Protein AF-A0AAP0NZ24-F1 (afdb_monomer_lite)

Radius of gyration: 22.08 Å; chains: 1; bounding box: 42×65×42 Å

Organism: NCBI:txid152367

Secondary structure (DSSP, 8-state):
---------HHHHHTS--HHHHHHHHHS-EEEEEE-TTSEEEEEETTT--EEEEEGGGPPPP-S------------PPP----

Sequence (83 aa):
MKQLNMKLNKAGKERKFTLQELEEIRNDAYVVTVVHDHGAVEIQSFETSNAFKVNSHRLKIFYEDLPIHNVEVVSLATPVYTD

Foldseek 3Di:
DDDDPPDCDPVVVVVPDDPVNVVVVPPADWDWDDADPVQWTWTAGPVPRDIDIDGNVPDDDDCPDDPCPPPPPPPDDDDDDDD

pLDDT: mean 71.57, std 13.96, range [38.59, 93.12]

Structure (mmCIF, N/CA/C/O backbone):
data_AF-A0AAP0NZ24-F1
#
_entry.id   AF-A0AAP0NZ24-F1
#
loop_
_atom_site.group_PDB
_atom_site.id
_atom_site.type_symbol
_atom_site.label_atom_id
_atom_site.label_alt_id
_atom_site.label_comp_id
_atom_site.label_asym_id
_atom_site.label_entity_id
_atom_site.label_seq_id
_atom_site.pdbx_PDB_ins_code
_atom_site.Cartn_x
_atom_site.Cartn_y
_atom_site.Cartn_z
_atom_site.occupancy
_atom_site.B_iso_or_equiv
_atom_site.auth_seq_id
_atom_site.auth_comp_id
_atom_site.auth_asym_id
_atom_site.auth_atom_id
_atom_site.pdbx_PDB_model_num
ATOM 1 N N . MET A 1 1 ? 30.920 26.126 3.531 1.00 38.59 1 MET A N 1
ATOM 2 C CA . MET A 1 1 ? 29.998 25.510 4.512 1.00 38.59 1 MET A CA 1
ATOM 3 C C . MET A 1 1 ? 28.569 25.742 4.037 1.00 38.59 1 MET A C 1
ATOM 5 O O . MET A 1 1 ? 28.185 26.897 3.915 1.00 38.59 1 MET A O 1
ATOM 9 N N . LYS A 1 2 ? 27.810 24.700 3.672 1.00 40.84 2 LYS A N 1
ATOM 10 C CA . LYS A 1 2 ? 26.405 24.858 3.252 1.00 40.84 2 LYS A CA 1
ATOM 11 C C . LYS A 1 2 ? 25.515 24.777 4.493 1.00 40.84 2 LYS A C 1
ATOM 13 O O . LYS A 1 2 ? 25.475 23.739 5.142 1.00 40.84 2 LYS A O 1
ATOM 18 N N . GLN A 1 3 ? 24.841 25.871 4.834 1.00 52.56 3 GLN A N 1
ATOM 19 C CA . GLN A 1 3 ? 23.820 25.876 5.881 1.00 52.56 3 GLN A CA 1
ATOM 20 C C . GLN A 1 3 ? 22.560 25.180 5.351 1.00 52.56 3 GLN A C 1
ATOM 22 O O . GLN A 1 3 ? 22.024 25.572 4.314 1.00 52.56 3 GLN A O 1
ATOM 27 N N . LEU A 1 4 ? 22.093 24.140 6.045 1.00 51.69 4 LEU A N 1
ATOM 28 C CA . LEU A 1 4 ? 20.809 23.503 5.757 1.00 51.69 4 LEU A CA 1
ATOM 29 C C . LEU A 1 4 ? 19.708 24.277 6.482 1.00 51.69 4 LEU A C 1
ATOM 31 O O . LEU A 1 4 ? 19.644 24.315 7.708 1.00 51.69 4 LEU A O 1
ATOM 35 N N . ASN A 1 5 ? 18.852 24.925 5.699 1.00 51.91 5 ASN A N 1
ATOM 36 C CA . ASN A 1 5 ? 17.760 25.761 6.177 1.00 51.91 5 ASN A CA 1
ATOM 37 C C . ASN A 1 5 ? 16.587 24.855 6.599 1.00 51.91 5 ASN A C 1
ATOM 39 O O . ASN A 1 5 ? 15.667 24.606 5.822 1.00 51.91 5 ASN A O 1
ATOM 43 N N . MET A 1 6 ? 16.632 24.320 7.823 1.00 57.25 6 MET A N 1
ATOM 44 C CA . MET A 1 6 ? 15.564 23.498 8.416 1.00 57.25 6 MET A CA 1
ATOM 45 C C . MET A 1 6 ? 14.380 24.377 8.853 1.00 57.25 6 MET A C 1
ATOM 47 O O . MET A 1 6 ? 14.005 24.425 10.021 1.00 57.25 6 MET A O 1
ATOM 51 N N . LYS A 1 7 ? 13.783 25.117 7.914 1.00 54.78 7 LYS A N 1
ATOM 52 C CA . LYS A 1 7 ? 12.488 25.762 8.137 1.00 54.78 7 LYS A CA 1
ATOM 53 C C . LYS A 1 7 ? 11.405 24.749 7.785 1.00 54.78 7 LYS A C 1
ATOM 55 O O . LYS A 1 7 ? 11.109 24.535 6.612 1.00 54.78 7 LYS A O 1
ATOM 60 N N . LEU A 1 8 ? 10.817 24.130 8.807 1.00 56.47 8 LEU A N 1
ATOM 61 C CA . LEU A 1 8 ? 9.559 23.390 8.694 1.00 56.47 8 LEU A CA 1
ATOM 62 C C . LEU A 1 8 ? 8.448 24.395 8.363 1.00 56.47 8 LEU A C 1
ATOM 64 O O . LEU A 1 8 ? 7.753 24.904 9.237 1.00 56.47 8 LEU A O 1
ATOM 68 N N . ASN A 1 9 ? 8.336 24.755 7.088 1.00 64.62 9 ASN A N 1
ATOM 69 C CA . ASN A 1 9 ? 7.206 25.519 6.580 1.00 64.62 9 ASN A CA 1
ATOM 70 C C . ASN A 1 9 ? 5.950 24.629 6.554 1.00 64.62 9 ASN A C 1
ATOM 72 O O . ASN A 1 9 ? 6.033 23.416 6.729 1.00 64.62 9 ASN A O 1
ATOM 76 N N . LYS A 1 10 ? 4.774 25.231 6.352 1.00 60.22 10 LYS A N 1
ATOM 77 C CA . LYS A 1 10 ? 3.457 24.567 6.297 1.00 60.22 10 LYS A CA 1
ATOM 78 C C . LYS A 1 10 ? 3.460 23.255 5.480 1.00 60.22 10 LYS A C 1
ATOM 80 O O . LYS A 1 10 ? 2.888 22.268 5.926 1.00 60.22 10 LYS A O 1
ATOM 85 N N . ALA A 1 11 ? 4.241 23.202 4.397 1.00 52.78 11 ALA A N 1
ATOM 86 C CA . ALA A 1 11 ? 4.450 22.011 3.571 1.00 52.78 11 ALA A CA 1
ATOM 87 C C . ALA A 1 11 ? 5.161 20.843 4.291 1.00 52.78 11 ALA A C 1
ATOM 89 O O . ALA A 1 11 ? 4.961 19.692 3.932 1.00 52.78 11 ALA A O 1
ATOM 90 N N . GLY A 1 12 ? 6.002 21.103 5.294 1.00 58.34 12 GLY A N 1
ATOM 91 C CA . GLY A 1 12 ? 6.590 20.085 6.171 1.00 58.34 12 GLY A CA 1
ATOM 92 C C . GLY A 1 12 ? 5.605 19.525 7.201 1.00 58.34 12 GLY A C 1
ATOM 93 O O . GLY A 1 12 ? 5.753 18.377 7.602 1.00 58.34 12 GLY A O 1
ATOM 94 N N . LYS A 1 13 ? 4.585 20.303 7.592 1.00 60.09 13 LYS A N 1
ATOM 95 C CA . LYS A 1 13 ? 3.449 19.819 8.394 1.00 60.09 13 LYS A CA 1
ATOM 96 C C . LYS A 1 13 ? 2.477 19.007 7.531 1.00 60.09 13 LYS A C 1
ATOM 98 O O . LYS A 1 13 ? 2.024 17.971 7.981 1.00 60.09 13 LYS A O 1
ATOM 103 N N . GLU A 1 14 ? 2.235 19.431 6.291 1.00 57.59 14 GLU A N 1
ATOM 104 C CA . GLU A 1 14 ? 1.415 18.700 5.305 1.00 57.59 14 GLU A CA 1
ATOM 105 C C . GLU A 1 14 ? 2.110 17.436 4.761 1.00 57.59 14 GLU A C 1
ATOM 107 O O . GLU A 1 14 ? 1.442 16.469 4.429 1.00 57.59 14 GLU A O 1
ATOM 112 N N . ARG A 1 15 ? 3.452 17.390 4.719 1.00 55.69 15 ARG A N 1
ATOM 113 C CA . ARG A 1 15 ? 4.227 16.164 4.421 1.00 55.69 15 ARG A CA 1
ATOM 114 C C . ARG A 1 15 ? 4.409 15.238 5.622 1.00 55.69 15 ARG A C 1
ATOM 116 O O . ARG A 1 15 ? 4.933 14.135 5.468 1.00 55.69 15 ARG A O 1
ATOM 123 N N . LYS A 1 16 ? 4.039 15.688 6.820 1.00 58.12 16 LYS A N 1
ATOM 124 C CA . LYS A 1 16 ? 4.093 14.873 8.027 1.00 58.12 16 LYS A CA 1
ATOM 125 C C . LYS A 1 16 ? 2.778 14.113 8.116 1.00 58.12 16 LYS A C 1
ATOM 127 O O . LYS A 1 16 ? 1.844 14.599 8.744 1.00 58.12 16 LYS A O 1
ATOM 132 N N . PHE A 1 17 ? 2.742 12.936 7.493 1.00 58.22 17 PHE A N 1
ATOM 133 C CA . PHE A 1 17 ? 1.708 11.944 7.776 1.00 58.22 17 PHE A CA 1
ATOM 134 C C . PHE A 1 17 ? 1.547 11.826 9.294 1.00 58.22 17 PHE A C 1
ATOM 136 O O . PHE A 1 17 ? 2.536 11.730 10.039 1.00 58.22 17 PHE A O 1
ATOM 143 N N . THR A 1 18 ? 0.311 11.935 9.760 1.00 62.12 18 THR A N 1
ATOM 144 C CA . THR A 1 18 ? -0.015 11.752 11.170 1.00 62.12 18 THR A CA 1
ATOM 145 C C . THR A 1 18 ? 0.237 10.294 11.561 1.00 62.12 18 THR A C 1
ATOM 147 O O . THR A 1 18 ? 0.243 9.401 10.716 1.00 62.12 18 THR A O 1
ATOM 150 N N . LEU A 1 19 ? 0.492 10.035 12.848 1.00 57.75 19 LEU A N 1
ATOM 151 C CA . LEU A 1 19 ? 0.717 8.663 13.326 1.00 57.75 19 LEU A CA 1
ATOM 152 C C . LEU A 1 19 ? -0.484 7.755 13.021 1.00 57.75 19 LEU A C 1
ATOM 154 O O . LEU A 1 19 ? -0.284 6.596 12.692 1.00 57.75 19 LEU A O 1
ATOM 158 N N . GLN A 1 20 ? -1.692 8.318 13.045 1.00 56.59 20 GLN A N 1
ATOM 159 C CA . GLN A 1 20 ? -2.936 7.628 12.721 1.00 56.59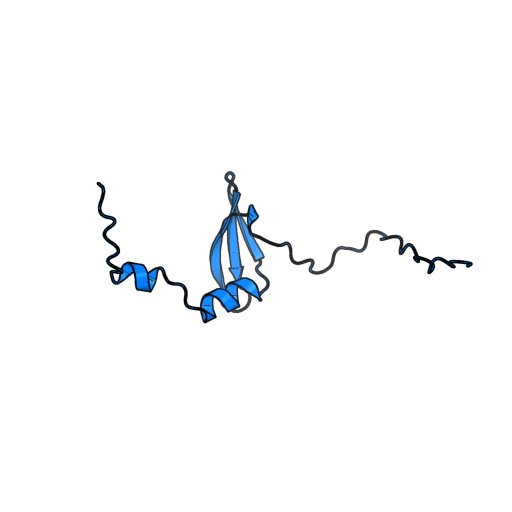 20 GLN A CA 1
ATOM 160 C C . GLN A 1 20 ? -3.004 7.206 11.242 1.00 56.59 20 GLN A C 1
ATOM 162 O O . GLN A 1 20 ? -3.267 6.045 10.959 1.00 56.59 20 GLN A O 1
ATOM 167 N N . GLU A 1 21 ? -2.657 8.091 10.300 1.00 63.84 21 GLU A N 1
ATOM 168 C CA . GLU A 1 21 ? -2.607 7.746 8.866 1.00 63.84 21 GLU A CA 1
ATOM 169 C C . GLU A 1 21 ? -1.529 6.689 8.559 1.00 63.84 21 GLU A C 1
ATOM 171 O O . GLU A 1 21 ? -1.693 5.856 7.671 1.00 63.84 21 GLU A O 1
ATOM 176 N N . LEU A 1 22 ? -0.410 6.696 9.296 1.00 63.22 22 LEU A N 1
ATOM 177 C CA . LEU A 1 22 ? 0.626 5.663 9.169 1.00 63.22 22 LEU A CA 1
ATOM 178 C C . LEU A 1 22 ? 0.197 4.314 9.764 1.00 63.22 22 LEU A C 1
ATOM 180 O O . LEU A 1 22 ? 0.660 3.275 9.291 1.00 63.22 22 LEU A O 1
ATOM 184 N N . GLU A 1 23 ? -0.638 4.323 10.804 1.00 60.50 23 GLU A N 1
ATOM 185 C CA . GLU A 1 23 ? -1.213 3.113 11.397 1.00 60.50 23 GLU A CA 1
ATOM 186 C C . GLU A 1 23 ? -2.244 2.466 10.472 1.00 60.50 23 GLU A C 1
ATOM 188 O O . GLU A 1 23 ? -2.171 1.250 10.285 1.00 60.50 23 GLU A O 1
ATOM 193 N N . GLU A 1 24 ? -3.102 3.265 9.827 1.00 62.00 24 GLU A N 1
ATOM 194 C CA . GLU A 1 24 ? -4.010 2.804 8.764 1.00 62.00 24 GLU A CA 1
ATOM 195 C C . GLU A 1 24 ? -3.211 2.121 7.635 1.00 62.00 24 GLU A C 1
ATOM 197 O O . GLU A 1 24 ? -3.470 0.970 7.296 1.00 62.00 24 GLU A O 1
ATOM 202 N N . ILE A 1 25 ? -2.121 2.744 7.154 1.00 65.81 25 ILE A N 1
ATOM 203 C CA . ILE A 1 25 ? -1.265 2.180 6.084 1.00 65.81 25 ILE A CA 1
ATOM 204 C C . ILE A 1 25 ? -0.608 0.838 6.453 1.00 65.81 25 ILE A C 1
ATOM 206 O O . ILE A 1 25 ? -0.290 0.041 5.566 1.00 65.81 25 ILE A O 1
ATOM 210 N N . ARG A 1 26 ? -0.341 0.575 7.737 1.00 65.50 26 ARG A N 1
ATOM 211 C CA . ARG A 1 26 ? 0.418 -0.617 8.153 1.00 65.50 26 ARG A CA 1
ATOM 212 C C . ARG A 1 26 ? -0.465 -1.817 8.477 1.00 65.50 26 ARG A C 1
ATOM 214 O O . ARG A 1 26 ? 0.012 -2.947 8.353 1.00 65.50 26 ARG A O 1
ATOM 221 N N . ASN A 1 27 ? -1.677 -1.584 8.965 1.00 67.31 27 ASN A N 1
ATOM 222 C CA . ASN A 1 27 ? -2.478 -2.646 9.567 1.00 67.31 27 ASN A CA 1
ATOM 223 C C . ASN A 1 27 ? -3.546 -3.209 8.620 1.00 67.31 27 ASN A C 1
ATOM 225 O O . ASN A 1 27 ? -4.021 -4.316 8.874 1.00 67.31 27 ASN A O 1
ATOM 229 N N . ASP A 1 28 ? -3.848 -2.514 7.522 1.00 77.19 28 ASP A N 1
ATOM 230 C CA . ASP A 1 28 ? -4.946 -2.893 6.638 1.00 77.19 28 ASP A CA 1
ATOM 231 C C . ASP A 1 28 ? -4.481 -3.641 5.384 1.00 77.19 28 ASP A C 1
ATOM 233 O O . ASP A 1 28 ? -3.353 -3.493 4.897 1.00 77.19 28 ASP A O 1
ATOM 237 N N . ALA A 1 29 ? -5.388 -4.456 4.845 1.00 82.69 29 ALA A N 1
ATOM 238 C CA . ALA A 1 29 ? -5.220 -5.087 3.547 1.00 82.69 29 ALA A CA 1
ATOM 239 C C . ALA A 1 29 ? -5.588 -4.101 2.428 1.00 82.69 29 ALA A C 1
ATOM 241 O O . ALA A 1 29 ? -6.589 -3.384 2.495 1.00 82.69 29 ALA A O 1
ATOM 242 N N . TYR A 1 30 ? -4.784 -4.101 1.368 1.00 86.62 30 TYR A N 1
ATOM 243 C CA . TYR A 1 30 ? -4.977 -3.247 0.201 1.00 86.62 30 TYR A CA 1
ATOM 244 C C . TYR A 1 30 ? -5.031 -4.087 -1.067 1.00 86.62 30 TYR A C 1
ATOM 246 O O . TYR A 1 30 ? -4.256 -5.035 -1.220 1.00 86.62 30 TYR A O 1
ATOM 254 N N . VAL A 1 31 ? -5.878 -3.686 -2.014 1.00 88.94 31 VAL A N 1
ATOM 255 C CA . VAL A 1 31 ? -5.885 -4.270 -3.358 1.00 88.94 31 VAL A CA 1
ATOM 256 C C . VAL A 1 31 ? -4.969 -3.478 -4.278 1.00 88.94 31 VAL A C 1
ATOM 258 O O . VAL A 1 31 ? -4.972 -2.248 -4.274 1.00 88.94 31 VAL A O 1
ATOM 261 N N . VAL A 1 32 ? -4.187 -4.190 -5.086 1.00 88.69 32 VAL A N 1
ATOM 262 C CA . VAL A 1 32 ? -3.394 -3.586 -6.157 1.00 88.69 32 VAL A CA 1
ATOM 263 C C . VAL A 1 32 ? -4.300 -3.330 -7.356 1.00 88.69 32 VAL A C 1
ATOM 265 O O . VAL A 1 32 ? -4.898 -4.263 -7.887 1.00 88.69 32 VAL A O 1
ATOM 268 N N . THR A 1 33 ? -4.378 -2.078 -7.799 1.00 92.38 33 THR A N 1
ATOM 269 C CA . THR A 1 33 ? -5.225 -1.671 -8.930 1.00 92.38 33 THR A CA 1
ATOM 270 C C . THR A 1 33 ? -4.419 -1.447 -10.205 1.00 92.38 33 THR A C 1
ATOM 272 O O . THR A 1 33 ? -4.881 -1.796 -11.289 1.00 92.38 33 THR A O 1
ATOM 275 N N . VAL A 1 34 ? -3.200 -0.907 -10.092 1.00 93.12 34 VAL A N 1
ATOM 276 C CA . VAL A 1 34 ? -2.317 -0.634 -11.239 1.00 93.12 34 VAL A CA 1
ATOM 277 C C . VAL A 1 34 ? -0.869 -0.966 -10.892 1.00 93.12 34 VAL A C 1
ATOM 279 O O . VAL A 1 34 ? -0.355 -0.543 -9.857 1.00 93.12 34 VAL A O 1
ATOM 282 N N . VAL A 1 35 ? -0.181 -1.671 -11.791 1.00 91.19 35 VAL A N 1
ATOM 283 C CA . VAL A 1 35 ? 1.265 -1.924 -11.716 1.00 91.19 35 VAL A CA 1
ATOM 284 C C . VAL A 1 35 ? 1.951 -1.164 -12.845 1.00 91.19 35 VAL A C 1
ATOM 286 O O . VAL A 1 35 ? 1.583 -1.317 -14.005 1.00 91.19 35 VAL A O 1
ATOM 289 N N . HIS A 1 36 ? 2.942 -0.340 -12.506 1.00 90.94 36 HIS A N 1
ATOM 290 C CA . HIS A 1 36 ? 3.730 0.429 -13.470 1.00 90.94 36 HIS A CA 1
ATOM 291 C C . HIS A 1 36 ? 5.074 -0.257 -13.746 1.00 90.94 36 HIS A C 1
ATOM 293 O O . HIS A 1 36 ? 5.680 -0.837 -12.841 1.00 90.94 36 HIS A O 1
ATOM 299 N N . ASP A 1 37 ? 5.601 -0.085 -14.958 1.00 86.31 37 ASP A N 1
ATOM 300 C CA . ASP A 1 37 ? 6.824 -0.743 -15.459 1.00 86.31 37 ASP A CA 1
ATOM 301 C C . ASP A 1 37 ? 8.095 -0.466 -14.630 1.00 86.31 37 ASP A C 1
ATOM 303 O O . ASP A 1 37 ? 9.089 -1.184 -14.720 1.00 86.31 37 ASP A O 1
ATOM 307 N N . HIS A 1 38 ? 8.074 0.570 -13.786 1.00 88.38 38 HIS A N 1
ATOM 308 C CA . HIS A 1 38 ? 9.211 1.006 -12.968 1.00 88.38 38 HIS A CA 1
ATOM 309 C C . HIS A 1 38 ? 9.057 0.690 -11.474 1.00 88.38 38 HIS A C 1
ATOM 311 O O . HIS A 1 38 ? 9.684 1.330 -10.630 1.00 88.38 38 HIS A O 1
ATOM 317 N N . GLY A 1 39 ? 8.213 -0.286 -11.127 1.00 83.06 39 GLY A N 1
ATOM 318 C CA . GLY A 1 39 ? 8.062 -0.750 -9.745 1.00 83.06 39 GLY A CA 1
ATOM 319 C C . GLY A 1 39 ? 7.263 0.197 -8.850 1.00 83.06 39 GLY A C 1
ATOM 320 O O . GLY A 1 39 ? 7.296 0.056 -7.630 1.00 83.06 39 GLY A O 1
ATOM 321 N N . ALA A 1 40 ? 6.538 1.150 -9.434 1.00 88.94 40 ALA A N 1
ATOM 322 C CA . ALA A 1 40 ? 5.483 1.864 -8.729 1.00 88.94 40 ALA A CA 1
ATOM 323 C C . ALA A 1 40 ? 4.173 1.082 -8.860 1.00 88.94 40 ALA A C 1
ATOM 325 O O . ALA A 1 40 ? 3.877 0.527 -9.916 1.00 88.94 40 ALA A O 1
ATOM 326 N N . VAL A 1 41 ? 3.389 1.045 -7.793 1.00 91.50 41 VAL A N 1
ATOM 327 C CA . VAL A 1 41 ? 2.117 0.326 -7.731 1.00 91.50 41 VAL A CA 1
ATOM 328 C C . VAL A 1 41 ? 1.086 1.237 -7.094 1.00 91.50 41 VAL A C 1
ATOM 330 O O . VAL A 1 41 ? 1.388 1.945 -6.133 1.00 91.50 41 VAL A O 1
ATOM 333 N N . GLU A 1 42 ? -0.118 1.236 -7.645 1.00 91.62 42 GLU A N 1
ATOM 334 C CA . GLU A 1 42 ? -1.272 1.882 -7.035 1.00 91.62 42 GLU A CA 1
ATOM 335 C C . GLU A 1 42 ? -2.046 0.847 -6.229 1.00 91.62 42 GLU A C 1
ATOM 337 O O . GLU A 1 42 ? -2.349 -0.246 -6.714 1.00 91.62 42 GLU A O 1
ATOM 342 N N . ILE A 1 43 ? -2.308 1.193 -4.975 1.00 89.94 43 ILE A N 1
ATOM 343 C CA . ILE A 1 43 ? -3.038 0.372 -4.020 1.00 89.94 43 ILE A CA 1
ATOM 344 C C . ILE A 1 43 ? -4.272 1.124 -3.547 1.00 89.94 43 IL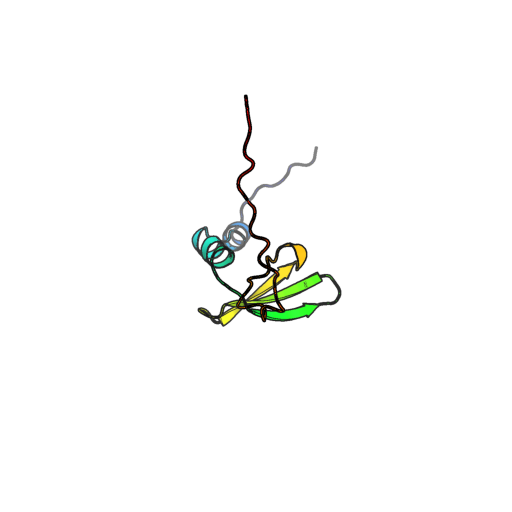E A C 1
ATOM 346 O O . ILE A 1 43 ? -4.235 2.350 -3.428 1.00 89.94 43 ILE A O 1
ATOM 350 N N . GLN A 1 44 ? -5.347 0.403 -3.256 1.00 90.00 44 GLN A N 1
ATOM 351 C CA . GLN A 1 44 ? -6.593 0.978 -2.765 1.00 90.00 44 GLN A CA 1
ATOM 352 C C . GLN A 1 44 ? -7.042 0.281 -1.479 1.00 90.00 44 GLN A C 1
ATOM 354 O O . GLN A 1 44 ? -7.029 -0.948 -1.399 1.00 90.00 44 GLN A O 1
ATOM 359 N N . SER A 1 45 ? -7.410 1.076 -0.470 1.00 86.44 45 SER A N 1
ATOM 360 C CA . SER A 1 45 ? -8.031 0.579 0.765 1.00 86.44 45 SER A CA 1
ATOM 361 C C . SER A 1 45 ? -9.460 0.139 0.470 1.00 86.44 45 SER A C 1
ATOM 363 O O . SER A 1 45 ? -10.214 0.886 -0.157 1.00 86.44 45 SER A O 1
ATOM 365 N N . PHE A 1 46 ? -9.856 -1.029 0.968 1.00 82.00 46 PHE A N 1
ATOM 366 C CA . PHE A 1 46 ? -11.250 -1.470 0.894 1.00 82.00 46 PHE A CA 1
ATOM 367 C C . PHE A 1 46 ? -12.176 -0.645 1.791 1.00 82.00 46 PHE A C 1
ATOM 369 O O . PHE A 1 46 ? -13.311 -0.371 1.413 1.00 82.00 46 PHE A O 1
ATOM 376 N N . GLU A 1 47 ? -11.692 -0.225 2.960 1.00 81.94 47 GLU A N 1
ATOM 377 C CA . GLU A 1 47 ? -12.518 0.443 3.968 1.00 81.94 47 GLU A CA 1
ATOM 378 C C . GLU A 1 47 ? -12.808 1.897 3.608 1.00 81.94 47 GLU A C 1
ATOM 380 O O . GLU A 1 47 ? -13.940 2.368 3.696 1.00 81.94 47 GLU A O 1
ATOM 385 N N . THR A 1 48 ? -11.776 2.617 3.171 1.00 81.50 48 THR A N 1
ATOM 386 C CA . THR A 1 48 ? -11.867 4.064 2.930 1.00 81.50 48 THR A CA 1
ATOM 387 C C . THR A 1 48 ? -11.955 4.416 1.451 1.00 81.50 48 THR A C 1
ATOM 389 O O . THR A 1 48 ? -12.147 5.580 1.111 1.00 81.50 48 THR A O 1
ATOM 392 N N . SER A 1 49 ? -11.795 3.433 0.555 1.00 83.81 49 SER A N 1
ATOM 393 C CA . SER A 1 49 ? -11.656 3.637 -0.897 1.00 83.81 49 SER A CA 1
ATOM 394 C C . SER A 1 49 ? -10.499 4.565 -1.301 1.00 83.81 49 SER A C 1
ATOM 396 O O . SER A 1 49 ? -10.371 4.910 -2.479 1.00 83.81 49 SER A O 1
ATOM 398 N N . ASN A 1 50 ? -9.629 4.947 -0.361 1.00 83.75 50 ASN A N 1
ATOM 399 C CA . ASN A 1 50 ? -8.472 5.793 -0.618 1.00 83.75 50 ASN A CA 1
ATOM 400 C C . ASN A 1 50 ? -7.436 5.040 -1.454 1.00 83.75 50 ASN A C 1
ATOM 402 O O . ASN A 1 50 ? -7.117 3.886 -1.163 1.00 83.75 50 ASN A O 1
ATOM 406 N N . ALA A 1 51 ? -6.894 5.715 -2.470 1.00 86.38 51 ALA A N 1
ATOM 407 C CA . ALA A 1 51 ? -5.874 5.1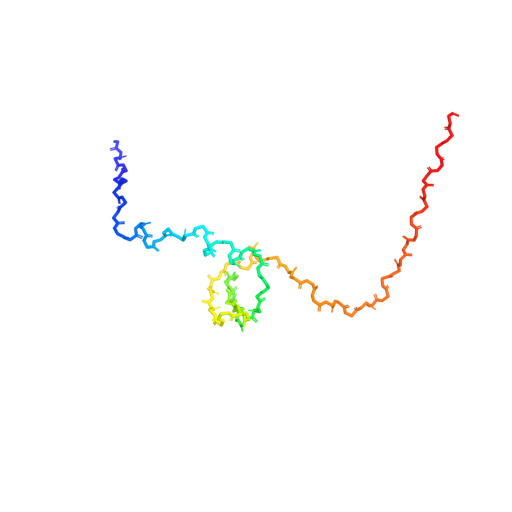72 -3.355 1.00 86.38 51 ALA A CA 1
ATOM 408 C C . ALA A 1 51 ? -4.518 5.853 -3.135 1.00 86.38 51 ALA A C 1
ATOM 410 O O . ALA A 1 51 ? -4.426 7.078 -3.024 1.00 86.38 51 ALA A O 1
ATOM 411 N N . PHE A 1 52 ? -3.457 5.052 -3.117 1.00 85.00 52 PHE A N 1
ATOM 412 C CA . PHE A 1 52 ? -2.092 5.500 -2.872 1.00 85.00 52 PHE A CA 1
ATOM 413 C C . PHE A 1 52 ? -1.146 4.919 -3.911 1.00 85.00 52 PHE A C 1
ATOM 415 O O . PHE A 1 52 ? -1.257 3.756 -4.289 1.00 85.00 52 PHE A O 1
ATOM 422 N N . LYS A 1 53 ? -0.156 5.711 -4.326 1.00 88.75 53 LYS A N 1
ATOM 423 C CA . LYS A 1 53 ? 0.946 5.238 -5.165 1.00 88.75 53 LYS A CA 1
ATOM 424 C C . LYS A 1 53 ? 2.167 4.955 -4.298 1.00 88.75 53 LYS A C 1
ATOM 426 O O . LYS A 1 53 ? 2.705 5.863 -3.665 1.00 88.75 53 LYS A O 1
ATOM 431 N N . VAL A 1 54 ? 2.613 3.706 -4.285 1.00 86.44 54 VAL A N 1
ATOM 432 C CA . VAL A 1 54 ? 3.726 3.222 -3.459 1.00 86.44 54 VAL A CA 1
ATOM 433 C C . VAL A 1 54 ? 4.761 2.487 -4.306 1.00 86.44 54 VAL A C 1
ATOM 435 O O . VAL A 1 54 ? 4.523 2.142 -5.460 1.00 86.44 54 VAL A O 1
ATOM 438 N N . ASN A 1 55 ? 5.935 2.232 -3.735 1.00 86.75 55 ASN A N 1
ATOM 439 C CA . ASN A 1 55 ? 6.935 1.380 -4.374 1.00 86.75 55 ASN A CA 1
ATOM 440 C C . ASN A 1 55 ? 6.601 -0.090 -4.096 1.00 86.75 55 ASN A C 1
ATOM 442 O O . ASN A 1 55 ? 6.481 -0.472 -2.931 1.00 86.75 55 ASN A O 1
ATOM 446 N N . SER A 1 56 ? 6.541 -0.918 -5.140 1.00 81.12 56 SER A N 1
ATOM 447 C CA . SER A 1 56 ? 6.250 -2.357 -5.068 1.00 81.12 56 SER A CA 1
ATOM 448 C C . SER A 1 56 ? 7.119 -3.092 -4.048 1.00 81.12 56 SER A C 1
ATOM 450 O O . SER A 1 56 ? 6.629 -3.921 -3.296 1.00 81.12 56 SER A O 1
ATOM 452 N N . HIS A 1 57 ? 8.399 -2.723 -3.958 1.00 81.81 57 HIS A N 1
ATOM 453 C CA . HIS A 1 57 ? 9.383 -3.314 -3.046 1.00 81.81 57 HIS A CA 1
ATOM 454 C C . HIS A 1 57 ? 9.030 -3.173 -1.559 1.00 81.81 57 HIS A C 1
ATOM 456 O O . HIS A 1 57 ? 9.643 -3.830 -0.722 1.00 81.81 57 HIS A O 1
ATOM 462 N N . ARG A 1 58 ? 8.099 -2.279 -1.208 1.00 75.94 58 ARG A N 1
ATOM 463 C CA . ARG A 1 58 ? 7.646 -2.064 0.174 1.00 75.94 58 ARG A CA 1
ATOM 464 C C . ARG A 1 58 ? 6.301 -2.724 0.469 1.00 75.94 58 ARG A C 1
ATOM 466 O O . ARG A 1 58 ? 5.823 -2.604 1.592 1.00 75.94 58 ARG A O 1
ATOM 473 N N . LEU A 1 59 ? 5.704 -3.403 -0.509 1.00 80.12 59 LEU A N 1
ATOM 474 C CA . LEU A 1 59 ? 4.470 -4.152 -0.320 1.00 80.12 59 LEU A CA 1
ATOM 475 C C . LEU A 1 59 ? 4.782 -5.547 0.221 1.00 80.12 59 LEU A C 1
ATOM 477 O O . LEU A 1 59 ? 5.619 -6.271 -0.318 1.00 80.12 59 LEU A O 1
ATOM 481 N N . LYS A 1 60 ? 4.080 -5.926 1.289 1.00 81.31 60 LYS A N 1
ATOM 482 C CA . LYS A 1 60 ? 4.042 -7.297 1.793 1.00 81.31 60 LYS A CA 1
ATOM 483 C C . LYS A 1 60 ? 2.775 -7.949 1.252 1.00 81.31 60 LYS A C 1
ATOM 485 O O . LYS A 1 60 ? 1.693 -7.403 1.430 1.00 81.31 60 LYS A O 1
ATOM 490 N N . ILE A 1 61 ? 2.916 -9.091 0.582 1.00 79.25 61 ILE A N 1
ATOM 491 C CA . ILE A 1 61 ? 1.767 -9.838 0.062 1.00 79.25 61 ILE A CA 1
ATOM 492 C C . ILE A 1 61 ? 0.933 -10.324 1.251 1.00 79.25 61 ILE A C 1
ATOM 494 O O . ILE A 1 61 ? 1.455 -10.998 2.145 1.00 79.25 61 ILE A O 1
ATOM 498 N N . PHE A 1 62 ? -0.348 -9.964 1.253 1.00 73.62 62 PHE A N 1
ATOM 499 C CA . PHE A 1 62 ? -1.350 -10.561 2.124 1.00 73.62 62 PHE A CA 1
ATOM 500 C C . PHE A 1 62 ? -1.848 -11.836 1.440 1.00 73.62 62 PHE A C 1
ATOM 502 O O . PHE A 1 62 ? -2.328 -11.792 0.311 1.00 73.62 62 PHE A O 1
ATOM 509 N N . TYR A 1 63 ? -1.654 -12.985 2.085 1.00 65.62 63 TYR A N 1
ATOM 510 C CA . TYR A 1 63 ? -2.149 -14.263 1.582 1.00 65.62 63 TYR A CA 1
ATOM 511 C C . TYR A 1 63 ? -3.609 -14.413 2.005 1.00 65.62 63 TYR A C 1
ATOM 513 O O . TYR A 1 63 ? -3.881 -14.804 3.136 1.00 65.62 63 TYR A O 1
ATOM 521 N N . GLU A 1 64 ? -4.530 -14.079 1.111 1.00 63.91 64 GLU A N 1
ATOM 522 C 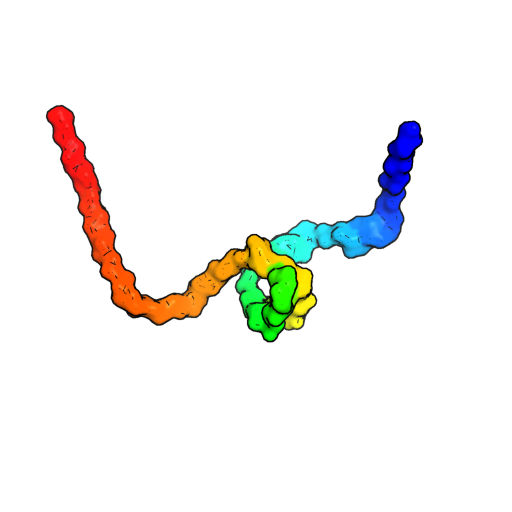CA . GLU A 1 64 ? -5.970 -14.258 1.312 1.00 63.91 64 GLU A CA 1
ATOM 523 C C . GLU A 1 64 ? -6.413 -15.554 0.622 1.00 63.91 64 GLU A C 1
ATOM 525 O O . GLU A 1 64 ? -7.124 -15.535 -0.365 1.00 63.91 64 GLU A O 1
ATOM 530 N N . ASP A 1 65 ? -5.920 -16.694 1.112 1.00 60.88 65 AS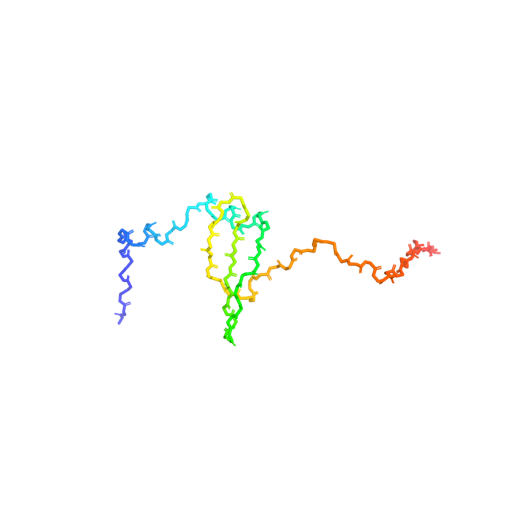P A N 1
ATOM 531 C CA . ASP A 1 65 ? -6.242 -18.032 0.594 1.00 60.88 65 ASP A CA 1
ATOM 532 C C . ASP A 1 65 ? -5.497 -18.424 -0.694 1.00 60.88 65 ASP A C 1
ATOM 534 O O . ASP A 1 65 ? -6.001 -18.380 -1.817 1.00 60.88 65 ASP A O 1
ATOM 538 N N . LEU A 1 66 ? -4.270 -18.933 -0.527 1.00 53.78 66 LEU A N 1
ATOM 539 C CA . LEU A 1 66 ? -3.689 -19.797 -1.556 1.00 53.78 66 LEU A CA 1
ATOM 540 C C . LEU A 1 66 ? -4.664 -20.966 -1.791 1.00 53.78 66 LEU A C 1
ATOM 542 O O . LEU A 1 66 ? -5.036 -21.617 -0.808 1.00 53.78 66 LEU A O 1
ATOM 546 N N . PRO A 1 67 ? -5.031 -21.325 -3.040 1.00 54.22 67 PRO A N 1
ATOM 547 C CA . PRO A 1 67 ? -5.524 -22.669 -3.278 1.00 54.22 67 PRO A CA 1
ATOM 548 C C . PRO A 1 67 ? -4.400 -23.584 -2.813 1.00 54.22 67 PRO A C 1
ATOM 550 O O . PRO A 1 67 ? -3.314 -23.568 -3.401 1.00 54.22 67 PRO A O 1
ATOM 553 N N . ILE A 1 68 ? -4.639 -24.296 -1.710 1.00 53.69 68 ILE A N 1
ATOM 554 C CA . ILE A 1 68 ? -3.733 -25.285 -1.137 1.00 53.69 68 ILE A CA 1
ATOM 555 C C . ILE A 1 68 ? -3.530 -26.334 -2.231 1.00 53.69 68 ILE A C 1
ATOM 557 O O . ILE A 1 68 ? -4.238 -27.333 -2.302 1.00 53.69 68 ILE A O 1
ATOM 561 N N . HIS A 1 69 ? -2.588 -26.095 -3.138 1.00 56.09 69 HIS A N 1
ATOM 562 C CA . HIS A 1 69 ? -2.047 -27.128 -3.993 1.00 56.09 69 HIS A CA 1
ATOM 563 C C . HIS A 1 69 ? -1.208 -27.966 -3.052 1.00 56.09 69 HIS A C 1
ATOM 565 O O . HIS A 1 69 ? -0.044 -27.652 -2.839 1.00 56.09 69 HIS A O 1
ATOM 571 N N . ASN A 1 70 ? -1.866 -28.932 -2.406 1.00 56.53 70 ASN A N 1
ATOM 572 C CA . ASN A 1 70 ? -1.285 -30.008 -1.617 1.00 56.53 70 ASN A CA 1
ATOM 573 C C . ASN A 1 70 ? 0.039 -29.604 -0.959 1.00 56.53 70 ASN A C 1
ATOM 575 O O . ASN A 1 70 ? 1.099 -30.099 -1.336 1.00 56.53 70 ASN A O 1
ATOM 579 N N . VAL A 1 71 ? -0.006 -28.664 -0.007 1.00 59.38 71 VAL A N 1
ATOM 580 C CA . VAL A 1 71 ? 1.134 -28.490 0.892 1.00 59.38 71 VAL A CA 1
ATOM 581 C C . VAL A 1 71 ? 1.211 -29.804 1.658 1.00 59.38 71 VAL A C 1
ATOM 583 O O . VAL A 1 71 ? 0.365 -30.065 2.512 1.00 59.38 71 VAL A O 1
ATOM 586 N N . GLU A 1 72 ? 2.152 -30.675 1.292 1.00 61.19 72 GLU A N 1
ATOM 587 C CA . GLU A 1 72 ? 2.476 -31.847 2.093 1.00 61.19 72 GLU A CA 1
ATOM 588 C C . GLU A 1 72 ? 2.839 -31.334 3.483 1.00 61.19 72 GLU A C 1
ATOM 590 O O . GLU A 1 72 ? 3.882 -30.712 3.695 1.00 61.19 72 GLU A O 1
ATOM 595 N N . VAL A 1 73 ? 1.927 -31.535 4.432 1.00 62.47 73 VAL A N 1
ATOM 596 C CA . VAL A 1 73 ? 2.182 -31.271 5.841 1.00 62.47 73 VAL A CA 1
ATOM 597 C C . VAL A 1 73 ? 3.214 -32.303 6.274 1.00 62.47 73 VAL A C 1
ATOM 599 O O . VAL A 1 73 ? 2.877 -33.411 6.687 1.00 62.47 73 VAL A O 1
ATOM 602 N N . VAL A 1 74 ? 4.493 -31.957 6.143 1.00 68.81 74 VAL A N 1
ATOM 603 C CA . VAL A 1 74 ? 5.572 -32.727 6.753 1.00 68.81 74 VAL A CA 1
ATOM 604 C C . VAL A 1 74 ? 5.397 -32.581 8.260 1.00 68.81 74 VAL A C 1
ATOM 606 O O . VAL A 1 74 ? 5.696 -31.539 8.844 1.00 68.81 74 VAL A O 1
ATOM 609 N N . SER A 1 75 ? 4.854 -33.622 8.890 1.00 73.50 75 SER A N 1
ATOM 610 C CA . SER A 1 75 ? 4.823 -33.739 10.343 1.00 73.50 75 SER A CA 1
ATOM 611 C C . SER A 1 75 ? 6.267 -33.805 10.835 1.00 73.50 75 SER A C 1
ATOM 613 O O . SER A 1 75 ? 6.959 -34.807 10.653 1.00 73.50 75 SER A O 1
ATOM 615 N N . LEU A 1 76 ? 6.755 -32.702 11.398 1.00 74.12 76 LEU A N 1
ATOM 616 C CA . LEU A 1 76 ? 8.073 -32.657 12.014 1.00 74.12 76 LEU A CA 1
ATOM 617 C C . LEU A 1 76 ? 7.993 -33.402 13.347 1.00 74.12 76 LEU A C 1
ATOM 619 O O . LEU A 1 76 ? 7.391 -32.918 14.305 1.00 74.12 76 LEU A O 1
ATOM 623 N N . ALA A 1 77 ? 8.585 -34.594 13.402 1.00 81.31 77 ALA A N 1
ATOM 624 C CA . ALA A 1 77 ? 8.751 -35.315 14.653 1.00 81.31 77 ALA A CA 1
ATOM 625 C C . ALA A 1 77 ? 9.705 -34.537 15.569 1.00 81.31 77 ALA A C 1
ATOM 627 O O . ALA A 1 77 ? 10.737 -34.027 15.127 1.00 81.31 77 ALA A O 1
ATOM 628 N N . THR A 1 78 ? 9.374 -34.462 16.857 1.00 78.25 78 THR A N 1
ATOM 629 C CA . THR A 1 78 ? 10.303 -33.943 17.860 1.00 78.25 78 THR A CA 1
ATOM 630 C C . THR A 1 78 ? 11.552 -34.827 17.875 1.00 78.25 78 THR A C 1
ATOM 632 O O . THR A 1 78 ? 11.410 -36.040 18.064 1.00 78.25 78 THR A O 1
ATOM 635 N N . PRO A 1 79 ? 12.761 -34.271 17.683 1.00 79.25 79 PRO A N 1
ATOM 636 C CA . PRO A 1 79 ? 13.982 -35.056 17.783 1.00 79.25 79 PRO A CA 1
ATOM 637 C C . PRO A 1 79 ? 14.107 -35.617 19.201 1.00 79.25 79 PRO A C 1
ATOM 639 O O . PRO A 1 79 ? 14.037 -34.878 20.183 1.00 79.25 79 PRO A O 1
ATOM 642 N N . VAL A 1 80 ? 14.268 -36.936 19.305 1.00 79.00 80 VAL A N 1
ATOM 643 C CA . VAL A 1 80 ? 14.590 -37.596 20.570 1.00 79.00 80 VAL A CA 1
ATOM 644 C C . VAL A 1 80 ? 16.095 -37.476 20.758 1.00 79.00 80 VAL A C 1
ATOM 646 O O . VAL A 1 80 ? 16.864 -38.192 20.121 1.00 79.00 80 VAL A O 1
ATOM 649 N N . TYR A 1 81 ? 16.514 -36.534 21.598 1.00 73.81 81 TYR A N 1
ATOM 650 C CA . TYR A 1 81 ? 17.894 -36.459 22.059 1.00 73.81 81 TYR A CA 1
ATOM 651 C C . TYR A 1 81 ? 18.071 -37.468 23.196 1.00 73.81 81 TYR A C 1
ATOM 653 O O . TYR A 1 81 ? 17.373 -37.392 24.205 1.00 73.81 81 TYR A O 1
ATOM 661 N N . THR A 1 82 ? 18.962 -38.438 23.010 1.00 71.81 82 THR A N 1
ATOM 662 C CA . THR A 1 82 ? 19.470 -39.284 24.095 1.00 71.81 82 THR A CA 1
ATOM 663 C C . THR A 1 82 ? 20.711 -38.619 24.687 1.00 71.81 82 THR A C 1
A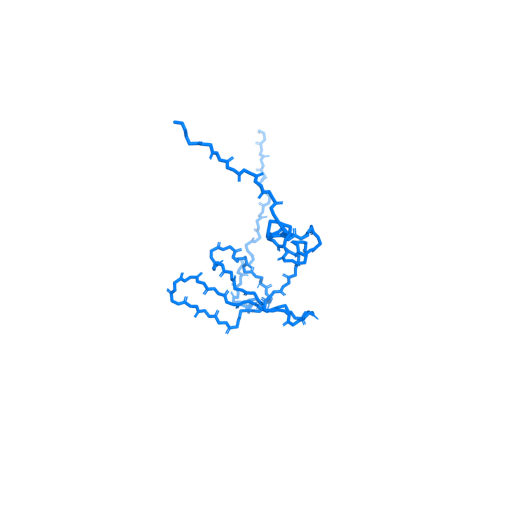TOM 665 O O . THR A 1 82 ? 21.539 -38.134 23.914 1.00 71.81 82 THR A O 1
ATOM 668 N N . ASP A 1 83 ? 20.817 -38.596 26.018 1.00 70.50 83 ASP A N 1
ATOM 669 C CA . ASP A 1 83 ? 22.051 -38.239 26.743 1.00 70.50 83 ASP A CA 1
ATOM 670 C C . ASP A 1 83 ? 23.200 -39.220 26.449 1.00 70.50 83 ASP A C 1
ATOM 672 O O . ASP A 1 83 ? 22.915 -40.429 26.252 1.00 70.50 83 ASP A O 1
#